Protein AF-A0AAW6JR73-F1 (afdb_monomer_lite)

Structure (mmCIF, N/CA/C/O backbone):
data_AF-A0AAW6JR73-F1
#
_entry.id   AF-A0AAW6JR73-F1
#
loop_
_atom_site.group_PDB
_atom_site.id
_atom_site.type_symbol
_atom_site.label_atom_id
_atom_site.label_alt_id
_atom_site.label_comp_id
_atom_site.label_asym_id
_atom_site.label_entity_id
_atom_site.label_seq_id
_atom_site.pdbx_PDB_ins_code
_atom_site.Cartn_x
_atom_site.Cartn_y
_atom_site.Cartn_z
_atom_site.occupancy
_atom_site.B_iso_or_equiv
_atom_site.auth_seq_id
_atom_site.auth_comp_id
_atom_site.auth_asym_id
_atom_site.auth_atom_id
_atom_site.pdbx_PDB_model_num
ATOM 1 N N . GLY A 1 1 ? 5.413 -15.196 15.367 1.00 49.09 1 GLY A N 1
ATOM 2 C CA . GLY A 1 1 ? 4.104 -15.551 14.800 1.00 49.09 1 GLY A CA 1
ATOM 3 C C . GLY A 1 1 ? 3.311 -14.278 14.696 1.00 49.09 1 GLY A C 1
ATOM 4 O O . GLY A 1 1 ? 3.128 -13.637 15.717 1.00 49.09 1 GLY A O 1
ATOM 5 N N . GLY A 1 2 ? 2.970 -13.871 13.482 1.00 61.78 2 GLY A N 1
ATOM 6 C CA . GLY A 1 2 ? 2.213 -12.661 13.177 1.00 61.78 2 GLY A CA 1
ATOM 7 C C . GLY A 1 2 ? 1.643 -12.784 11.768 1.00 61.78 2 GLY A C 1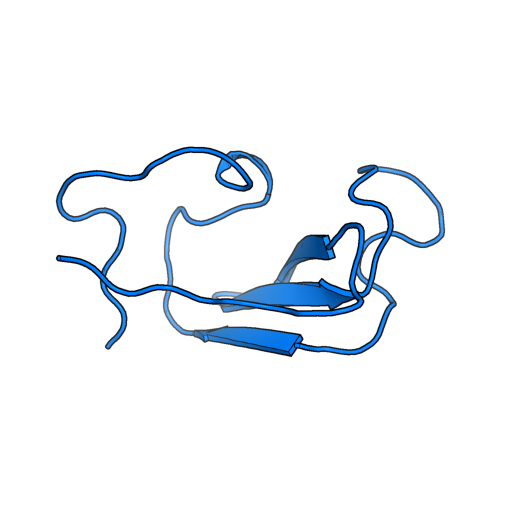
ATOM 8 O O . GLY A 1 2 ? 2.028 -13.706 11.039 1.00 61.78 2 GLY A O 1
ATOM 9 N N . ASP A 1 3 ? 0.740 -11.882 11.403 1.00 63.66 3 ASP A N 1
ATOM 10 C CA . ASP A 1 3 ? 0.080 -11.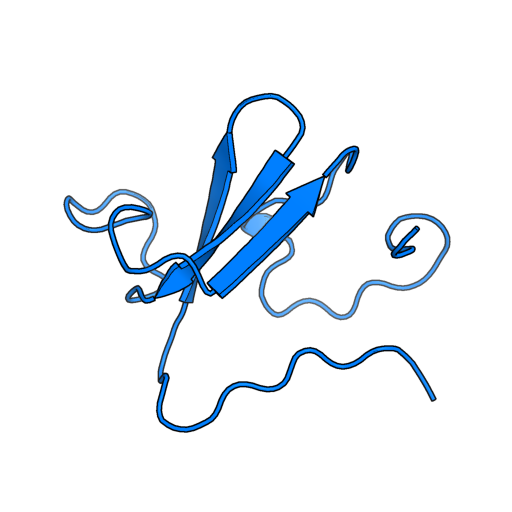917 10.101 1.00 63.66 3 ASP A CA 1
ATOM 11 C C . ASP A 1 3 ? 1.065 -11.572 8.984 1.00 63.66 3 ASP A C 1
ATOM 13 O O . ASP A 1 3 ? 1.860 -10.635 9.091 1.00 63.66 3 ASP A O 1
ATOM 17 N N . LYS A 1 4 ? 1.030 -12.351 7.900 1.00 69.38 4 LYS A N 1
ATOM 18 C CA . LYS A 1 4 ? 1.920 -12.171 6.751 1.00 69.38 4 LYS A CA 1
ATOM 19 C C . LYS A 1 4 ? 1.107 -12.033 5.473 1.00 69.38 4 LYS A C 1
ATOM 21 O O . LYS A 1 4 ? 0.481 -12.990 5.026 1.00 69.38 4 LYS A O 1
ATOM 26 N N . LEU A 1 5 ? 1.211 -10.870 4.836 1.00 73.56 5 LEU A N 1
ATOM 27 C CA . LEU A 1 5 ? 0.833 -10.699 3.437 1.00 73.56 5 LEU A CA 1
ATOM 28 C C . LEU A 1 5 ? 2.027 -11.114 2.572 1.00 73.56 5 LEU A C 1
ATOM 30 O O . LEU A 1 5 ? 3.101 -10.522 2.663 1.00 73.56 5 LEU A O 1
ATOM 34 N N . ASN A 1 6 ? 1.868 -12.172 1.778 1.00 75.81 6 ASN A N 1
ATOM 35 C CA . ASN A 1 6 ? 2.933 -12.708 0.936 1.00 75.81 6 ASN A CA 1
ATOM 36 C C . ASN A 1 6 ? 2.502 -12.694 -0.529 1.00 75.81 6 ASN A C 1
ATOM 38 O O . ASN A 1 6 ? 1.537 -13.360 -0.897 1.00 75.81 6 ASN A O 1
ATOM 42 N N . PHE A 1 7 ? 3.259 -11.986 -1.360 1.00 74.06 7 PHE A N 1
ATOM 43 C CA . PHE A 1 7 ? 3.056 -11.933 -2.804 1.00 74.06 7 PHE A CA 1
ATOM 44 C C . PHE A 1 7 ? 4.218 -12.639 -3.503 1.00 74.06 7 PHE A C 1
ATOM 46 O O . PHE A 1 7 ? 5.357 -12.579 -3.044 1.00 74.06 7 PHE A O 1
ATOM 53 N N . THR A 1 8 ? 3.936 -13.329 -4.606 1.00 85.00 8 THR A N 1
ATOM 54 C CA . THR A 1 8 ? 4.960 -13.980 -5.439 1.00 85.00 8 THR A CA 1
ATOM 55 C C . THR A 1 8 ? 4.890 -13.404 -6.847 1.00 85.00 8 THR A C 1
ATOM 57 O O . THR A 1 8 ? 3.809 -13.055 -7.312 1.00 85.00 8 THR A O 1
ATOM 60 N N . GLY A 1 9 ? 6.041 -13.238 -7.503 1.00 85.88 9 GLY A N 1
ATOM 61 C CA . GLY A 1 9 ? 6.113 -12.652 -8.849 1.00 85.88 9 GLY A CA 1
ATOM 62 C C . GLY A 1 9 ? 5.868 -11.137 -8.924 1.00 85.88 9 GLY A C 1
ATOM 63 O O . GLY A 1 9 ? 5.855 -10.586 -10.018 1.00 85.88 9 GLY A O 1
ATOM 64 N N . ILE A 1 10 ? 5.705 -10.457 -7.786 1.00 84.69 10 ILE A N 1
ATOM 65 C CA . ILE A 1 10 ? 5.538 -9.003 -7.699 1.00 84.69 10 ILE A CA 1
ATOM 66 C C . ILE A 1 10 ? 6.806 -8.430 -7.065 1.00 84.69 10 ILE A C 1
ATOM 68 O O . ILE A 1 10 ? 7.086 -8.706 -5.901 1.00 84.69 10 ILE A O 1
ATOM 72 N N . ALA A 1 11 ? 7.589 -7.682 -7.847 1.00 84.44 11 ALA A N 1
ATOM 73 C CA . ALA A 1 11 ? 8.877 -7.146 -7.403 1.00 84.44 11 ALA A CA 1
ATOM 74 C C . ALA A 1 11 ? 8.719 -5.988 -6.407 1.00 84.44 11 ALA A C 1
ATOM 76 O O . ALA A 1 11 ? 9.465 -5.919 -5.438 1.00 84.44 11 ALA A O 1
ATOM 77 N N . ASN A 1 12 ? 7.733 -5.118 -6.639 1.00 87.25 12 ASN A N 1
ATOM 78 C CA . ASN A 1 12 ? 7.415 -3.958 -5.812 1.00 87.25 12 ASN A CA 1
ATOM 79 C C . ASN A 1 12 ? 5.896 -3.748 -5.764 1.00 87.25 12 ASN A C 1
ATOM 81 O O . ASN A 1 12 ? 5.144 -4.287 -6.580 1.00 87.25 12 ASN A O 1
ATOM 85 N N . PHE A 1 13 ? 5.442 -2.954 -4.803 1.00 89.88 13 PHE A N 1
ATOM 86 C CA . PHE A 1 13 ? 4.050 -2.547 -4.676 1.00 89.88 13 PHE A CA 1
ATOM 87 C C . PHE A 1 13 ? 3.974 -1.080 -4.268 1.00 89.88 13 PHE A C 1
ATOM 89 O O . PHE A 1 13 ? 4.842 -0.572 -3.556 1.00 89.88 13 PHE A O 1
ATOM 96 N N . ASP A 1 14 ? 2.8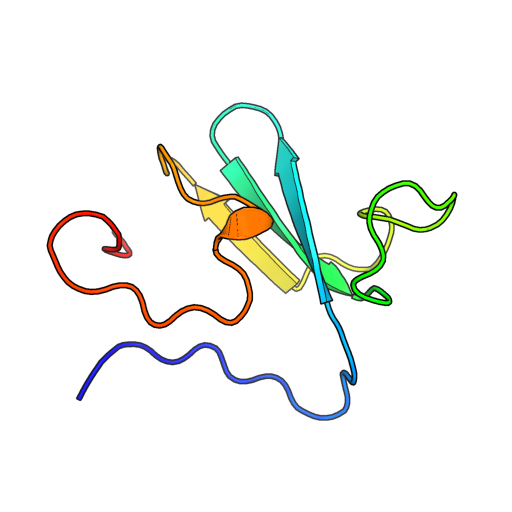96 -0.429 -4.682 1.00 90.75 14 ASP A N 1
ATOM 97 C CA . ASP A 1 14 ? 2.563 0.915 -4.238 1.00 90.75 14 ASP A CA 1
ATOM 98 C C . ASP A 1 14 ? 1.578 0.831 -3.081 1.00 90.75 14 ASP A C 1
ATOM 100 O O . ASP A 1 14 ? 0.638 0.029 -3.092 1.00 90.75 14 ASP A O 1
ATOM 104 N N . VAL A 1 15 ? 1.776 1.695 -2.092 1.00 89.31 15 VAL A N 1
ATOM 105 C CA . VAL A 1 15 ? 0.868 1.849 -0.957 1.00 89.31 15 VAL A CA 1
ATOM 106 C C . VAL A 1 15 ? 0.296 3.257 -1.013 1.00 89.31 15 VAL A C 1
ATOM 108 O O . VAL A 1 15 ? 1.040 4.230 -0.974 1.00 89.31 15 VAL A O 1
ATOM 111 N N . THR A 1 16 ? -1.021 3.389 -1.116 1.00 87.62 16 THR A N 1
ATOM 112 C CA . THR A 1 16 ? -1.688 4.696 -1.212 1.00 87.62 16 THR A CA 1
ATOM 113 C C . THR A 1 16 ? -2.925 4.746 -0.329 1.00 87.62 16 THR A C 1
ATOM 115 O O . THR A 1 16 ? -3.530 3.714 -0.046 1.00 87.62 16 THR A O 1
ATOM 118 N N . THR A 1 17 ? -3.311 5.936 0.118 1.00 87.75 17 THR A N 1
ATOM 119 C CA . THR A 1 17 ? -4.529 6.141 0.904 1.00 87.75 17 THR A CA 1
ATOM 120 C C . THR A 1 17 ? -5.662 6.632 0.006 1.00 87.75 17 THR A C 1
ATOM 122 O O . THR A 1 17 ? -5.489 7.529 -0.816 1.00 87.75 17 THR A O 1
ATOM 125 N N . LEU A 1 18 ? -6.847 6.041 0.163 1.00 86.50 18 LEU A N 1
ATOM 126 C CA . LEU A 1 18 ? -8.077 6.484 -0.491 1.00 86.50 18 LEU A CA 1
ATOM 127 C C . LEU A 1 18 ? -9.187 6.574 0.556 1.00 86.50 18 LEU A C 1
ATOM 129 O O . LEU A 1 18 ? -9.677 5.560 1.056 1.00 86.50 18 LEU A O 1
ATOM 133 N N . GLY A 1 19 ? -9.570 7.802 0.908 1.00 86.25 19 GLY A N 1
ATOM 134 C CA . GLY A 1 19 ? -10.456 8.039 2.046 1.00 86.25 19 GLY A CA 1
ATOM 135 C C . GLY A 1 19 ? -9.838 7.499 3.341 1.00 86.25 19 GLY A C 1
ATOM 136 O O . GLY A 1 19 ? -8.726 7.874 3.698 1.00 86.25 19 GLY A O 1
ATOM 137 N N . THR A 1 20 ? -10.553 6.605 4.027 1.00 83.25 20 THR A N 1
ATOM 138 C CA . THR A 1 20 ? -10.113 5.937 5.271 1.00 83.25 20 THR A CA 1
ATOM 139 C C . THR A 1 20 ? -9.462 4.570 5.041 1.00 83.25 20 THR A C 1
ATOM 141 O O . THR A 1 20 ? -9.252 3.816 5.991 1.00 83.25 20 THR A O 1
ATOM 144 N N . SER A 1 21 ? -9.200 4.212 3.783 1.00 84.50 21 SER A N 1
ATOM 145 C CA . SER A 1 21 ? -8.613 2.923 3.421 1.00 84.50 21 SER A CA 1
ATOM 146 C C . SER A 1 21 ? -7.188 3.086 2.918 1.00 84.50 21 SER A C 1
ATOM 148 O O . SER A 1 21 ? -6.863 4.078 2.259 1.00 84.50 21 SER A O 1
ATOM 150 N N . THR A 1 22 ? -6.370 2.065 3.148 1.00 87.88 22 THR A N 1
ATOM 151 C CA . THR A 1 22 ? -5.052 1.934 2.527 1.00 87.88 22 THR A CA 1
ATOM 152 C C . THR A 1 22 ? -5.092 0.842 1.475 1.00 87.88 22 THR A C 1
ATOM 154 O O . THR A 1 22 ? -5.541 -0.277 1.712 1.00 87.88 22 THR A O 1
ATOM 157 N N . LEU A 1 23 ? -4.635 1.187 0.282 1.00 90.00 23 LEU A N 1
ATOM 158 C CA . LEU A 1 23 ? -4.629 0.333 -0.888 1.00 90.00 23 LEU A CA 1
ATOM 159 C C . LEU A 1 23 ? -3.198 -0.118 -1.146 1.00 90.00 23 LEU A C 1
ATOM 161 O O . LEU A 1 23 ? -2.302 0.719 -1.262 1.00 90.00 23 LEU A O 1
ATOM 165 N N . ILE A 1 24 ? -3.006 -1.427 -1.275 1.00 90.44 24 ILE A N 1
ATOM 166 C CA . ILE A 1 24 ? -1.762 -2.025 -1.761 1.00 90.44 24 ILE A CA 1
ATOM 167 C C . ILE A 1 24 ? -2.020 -2.475 -3.192 1.00 90.44 24 ILE A C 1
ATOM 169 O O . ILE A 1 24 ? -2.948 -3.249 -3.453 1.00 90.44 24 ILE A O 1
ATOM 173 N N . ARG A 1 25 ? -1.228 -1.963 -4.129 1.00 92.50 25 ARG A N 1
ATOM 174 C CA . ARG A 1 25 ? -1.408 -2.174 -5.568 1.00 92.50 25 ARG A CA 1
ATOM 175 C C . ARG A 1 25 ? -0.104 -2.633 -6.207 1.00 92.50 25 ARG A C 1
ATOM 177 O O . ARG A 1 25 ? 0.972 -2.331 -5.700 1.00 92.50 25 ARG A O 1
ATOM 184 N N . VAL A 1 26 ? -0.197 -3.342 -7.330 1.00 93.31 26 VAL A N 1
ATOM 185 C CA . VAL A 1 26 ? 0.971 -3.604 -8.186 1.00 93.31 26 VAL A CA 1
ATOM 186 C C . VAL A 1 26 ? 1.565 -2.261 -8.607 1.00 93.31 26 VAL A C 1
ATOM 188 O O . VAL A 1 26 ? 0.826 -1.391 -9.063 1.00 93.31 26 VAL A O 1
ATOM 191 N N . GLY A 1 27 ? 2.875 -2.103 -8.456 1.00 91.75 27 GLY A N 1
ATOM 192 C CA . GLY A 1 27 ? 3.560 -0.844 -8.726 1.00 91.75 27 GLY A CA 1
ATOM 193 C C . GLY A 1 27 ? 5.073 -0.999 -8.695 1.00 91.75 27 GLY A C 1
ATOM 194 O O . GLY A 1 27 ? 5.587 -2.117 -8.626 1.00 91.75 27 GLY A O 1
ATOM 195 N N . ASP A 1 28 ? 5.786 0.119 -8.757 1.00 89.56 28 ASP A N 1
ATOM 196 C CA . ASP A 1 28 ? 7.249 0.150 -8.688 1.00 89.56 28 ASP A CA 1
ATOM 197 C C . ASP A 1 28 ? 7.782 0.626 -7.330 1.00 89.56 28 ASP A C 1
ATOM 199 O O . ASP A 1 28 ? 8.988 0.550 -7.094 1.00 89.56 28 ASP A O 1
ATOM 203 N N . GLY A 1 29 ? 6.898 1.037 -6.415 1.00 87.62 29 GLY A N 1
ATOM 204 C CA . GLY A 1 29 ? 7.252 1.536 -5.091 1.00 87.62 29 GLY A CA 1
ATOM 205 C C . GLY A 1 29 ? 7.813 2.960 -5.108 1.00 87.62 29 GLY A C 1
ATOM 206 O O . GLY A 1 29 ? 8.277 3.438 -4.070 1.00 87.62 29 GLY A O 1
ATOM 207 N N . ILE A 1 30 ? 7.789 3.654 -6.254 1.00 88.25 30 ILE A N 1
ATOM 208 C CA . ILE A 1 30 ? 8.367 4.991 -6.415 1.00 88.25 30 ILE A CA 1
ATOM 209 C C . ILE A 1 30 ? 7.259 6.040 -6.307 1.00 88.25 30 ILE A C 1
ATOM 211 O O . ILE A 1 30 ? 6.525 6.325 -7.252 1.00 88.25 30 ILE A O 1
ATOM 215 N N . GLY A 1 31 ? 7.165 6.669 -5.134 1.00 88.69 31 GLY A N 1
ATOM 216 C CA . GLY A 1 31 ? 6.232 7.771 -4.909 1.00 88.69 31 GLY A CA 1
ATOM 217 C C . GLY A 1 31 ? 6.486 8.963 -5.841 1.00 88.69 31 GLY A C 1
ATOM 218 O O . GLY A 1 31 ? 7.628 9.359 -6.068 1.00 88.69 31 GLY A O 1
ATOM 219 N N . GLY A 1 32 ? 5.408 9.569 -6.345 1.00 87.12 32 GLY A N 1
ATOM 220 C CA . GLY A 1 32 ? 5.457 10.812 -7.128 1.00 87.12 32 GLY A CA 1
ATOM 221 C C . GLY A 1 32 ? 5.695 10.642 -8.632 1.00 87.12 32 GLY A C 1
ATOM 222 O O . GLY A 1 32 ? 5.773 11.644 -9.341 1.00 87.12 32 GLY A O 1
ATOM 223 N N . ASN A 1 33 ? 5.783 9.410 -9.140 1.00 91.75 33 ASN A N 1
ATOM 224 C CA . 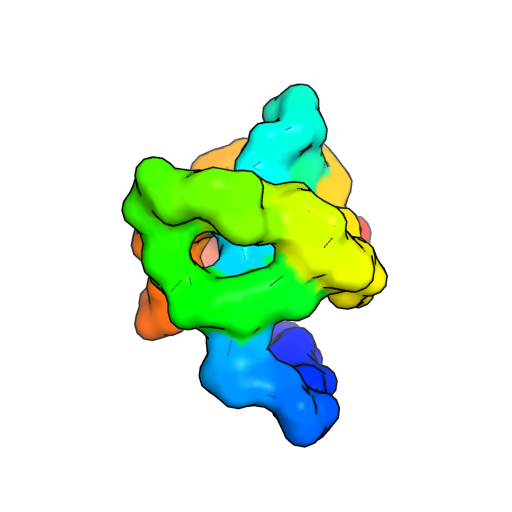ASN A 1 33 ? 5.779 9.155 -10.579 1.00 91.75 33 ASN A CA 1
ATOM 225 C C . ASN A 1 33 ? 4.338 9.048 -11.137 1.00 91.75 33 ASN A C 1
ATOM 227 O O . ASN A 1 33 ? 3.359 8.984 -10.397 1.00 91.75 33 ASN A O 1
ATOM 231 N N . SER A 1 34 ? 4.210 9.022 -12.468 1.00 92.81 34 SER A N 1
ATOM 232 C CA . SER A 1 34 ? 2.917 8.924 -13.176 1.00 92.81 34 SER A CA 1
ATOM 233 C C . SER A 1 34 ? 2.163 7.607 -12.906 1.00 92.81 34 SER A C 1
ATOM 235 O O . SER A 1 34 ? 0.933 7.563 -12.942 1.00 92.81 34 SER A O 1
ATOM 237 N N . GLY A 1 35 ? 2.891 6.522 -12.623 1.00 91.81 35 GLY A N 1
ATOM 238 C CA . GLY A 1 35 ? 2.324 5.184 -12.436 1.00 91.81 35 GLY A CA 1
ATOM 239 C C . GLY A 1 35 ? 1.822 4.891 -11.020 1.00 91.81 35 GLY A C 1
ATOM 240 O O . GLY A 1 35 ? 1.024 3.967 -10.850 1.00 91.81 35 GLY A O 1
ATOM 241 N N . PHE A 1 36 ? 2.245 5.679 -10.029 1.00 93.00 36 PHE A N 1
ATOM 242 C CA . PHE A 1 36 ? 2.065 5.366 -8.617 1.00 93.00 36 PHE A CA 1
ATOM 243 C C . PHE A 1 36 ? 0.591 5.201 -8.234 1.00 93.00 36 PHE A C 1
ATOM 245 O O . PHE A 1 36 ? -0.226 6.109 -8.401 1.00 93.00 36 PHE A O 1
ATOM 252 N N . GLY A 1 37 ? 0.246 4.040 -7.681 1.00 91.94 37 GLY A N 1
ATOM 253 C CA . GLY A 1 37 ? -1.091 3.753 -7.159 1.00 91.94 37 GLY A CA 1
ATOM 254 C C . GLY A 1 37 ? -2.161 3.478 -8.223 1.00 91.94 37 GLY A C 1
ATOM 255 O O . GLY A 1 37 ? -3.338 3.379 -7.871 1.00 91.94 37 GLY A O 1
ATOM 256 N N . ASN A 1 38 ? -1.784 3.308 -9.494 1.00 94.38 38 ASN A N 1
ATOM 257 C CA . ASN A 1 38 ? -2.725 3.050 -10.595 1.00 94.38 38 ASN A CA 1
ATOM 258 C C . ASN A 1 38 ? -2.767 1.586 -11.060 1.00 94.38 38 ASN A C 1
ATOM 260 O O . ASN A 1 38 ? -3.629 1.220 -11.858 1.00 94.38 38 ASN A O 1
ATOM 264 N N . GLY A 1 39 ? -1.867 0.731 -10.567 1.00 91.81 39 GLY A N 1
ATOM 265 C CA . GLY A 1 39 ? -1.858 -0.687 -10.916 1.00 91.81 39 GLY A CA 1
ATOM 266 C C . GLY A 1 39 ? -2.985 -1.503 -10.273 1.00 91.81 39 GLY A C 1
ATOM 267 O O . GLY A 1 39 ? -3.839 -1.001 -9.526 1.00 91.81 39 GLY A O 1
ATOM 268 N N . GLN A 1 40 ? -2.973 -2.806 -10.571 1.00 93.62 40 GLN A N 1
ATOM 269 C CA . GLN A 1 40 ? -3.950 -3.766 -10.058 1.00 93.62 40 GLN A CA 1
ATOM 270 C C . GLN A 1 40 ? -4.003 -3.730 -8.526 1.00 93.62 40 GLN A C 1
ATOM 272 O O . GLN A 1 40 ? -2.973 -3.793 -7.858 1.00 93.62 40 GLN A O 1
ATOM 277 N N . LEU A 1 41 ? -5.215 -3.669 -7.972 1.00 91.50 41 LEU A N 1
ATOM 278 C CA . LEU A 1 41 ? -5.444 -3.751 -6.534 1.00 91.50 41 LEU A CA 1
ATOM 279 C C . LEU A 1 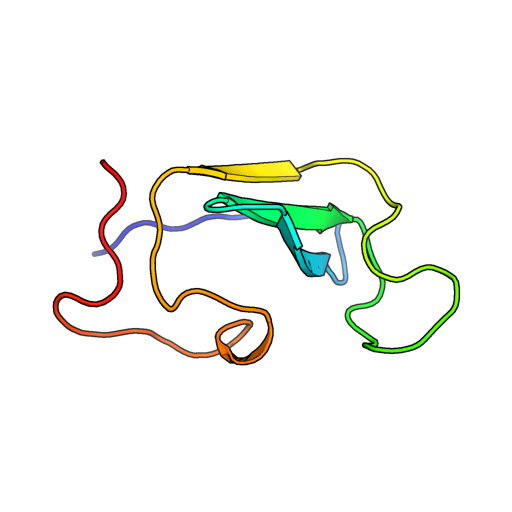41 ? -5.149 -5.162 -6.017 1.00 91.50 41 LEU A C 1
ATOM 281 O O . LEU A 1 41 ? -5.684 -6.137 -6.541 1.00 91.50 41 LEU A O 1
ATOM 285 N N . LEU A 1 42 ? -4.310 -5.249 -4.985 1.00 89.19 42 LEU A N 1
ATOM 286 C CA . LEU A 1 42 ? -3.947 -6.499 -4.318 1.00 89.19 42 LEU A CA 1
ATOM 287 C C . LEU A 1 42 ? -4.648 -6.626 -2.966 1.00 89.19 42 LEU A C 1
ATOM 289 O O . LEU A 1 42 ? -5.159 -7.693 -2.639 1.00 89.19 42 LEU A O 1
ATOM 293 N N . VAL A 1 43 ? -4.672 -5.541 -2.184 1.00 87.81 43 VAL A N 1
ATOM 294 C CA . VAL A 1 43 ? -5.275 -5.498 -0.844 1.00 87.81 43 VAL A CA 1
ATOM 295 C C . VAL A 1 43 ? -5.922 -4.139 -0.607 1.00 87.81 43 VAL A C 1
ATOM 297 O O . VAL A 1 43 ? -5.336 -3.104 -0.929 1.00 87.81 43 VAL A O 1
ATOM 300 N N . THR A 1 44 ? -7.094 -4.154 0.025 1.00 86.31 44 THR A N 1
ATOM 301 C CA . THR A 1 44 ? -7.682 -2.985 0.687 1.00 86.31 44 THR A CA 1
ATOM 302 C C . THR A 1 44 ? -7.668 -3.230 2.187 1.00 86.31 44 THR A C 1
ATOM 304 O O . THR A 1 44 ? -8.268 -4.192 2.661 1.00 86.31 44 THR A O 1
ATOM 307 N N . LEU A 1 45 ? -6.998 -2.355 2.928 1.00 81.81 45 LEU A N 1
ATOM 308 C CA . LEU A 1 45 ? -7.096 -2.272 4.378 1.00 81.81 45 LEU A CA 1
ATOM 309 C C . LEU A 1 45 ? -8.115 -1.183 4.706 1.00 81.81 45 LEU A C 1
ATOM 311 O O . LEU A 1 45 ? -7.880 -0.011 4.417 1.00 81.81 45 LEU A O 1
ATOM 315 N N . SER A 1 46 ? -9.258 -1.570 5.261 1.00 81.00 46 SER A N 1
ATOM 316 C CA . SER A 1 46 ? -10.364 -0.654 5.559 1.00 81.00 46 SER A CA 1
ATOM 317 C C . SER A 1 46 ? -10.355 -0.247 7.029 1.00 81.00 46 SER A C 1
ATOM 319 O O . SER A 1 46 ? -10.033 -1.053 7.895 1.00 81.00 46 SER A O 1
ATOM 321 N N . GLY A 1 47 ? -10.749 0.995 7.324 1.00 71.69 47 GLY A N 1
ATOM 322 C CA . GLY A 1 47 ? -10.860 1.471 8.708 1.00 71.69 47 GLY A CA 1
ATOM 323 C C . GLY A 1 47 ? -9.515 1.636 9.421 1.00 71.69 47 GLY A C 1
ATOM 324 O O . GLY A 1 47 ? -9.472 1.704 10.646 1.00 71.69 47 GLY A O 1
ATOM 325 N N . THR A 1 48 ? -8.414 1.707 8.672 1.00 68.69 48 THR A N 1
ATOM 326 C CA . THR A 1 48 ? -7.078 1.912 9.230 1.00 68.69 48 THR A CA 1
ATOM 327 C C . THR A 1 48 ? -6.798 3.397 9.432 1.00 68.69 48 THR A C 1
ATOM 329 O O . THR A 1 48 ? -7.011 4.199 8.524 1.00 68.69 48 THR A O 1
ATOM 332 N N . SER A 1 49 ? -6.240 3.768 10.585 1.00 66.69 49 SER A N 1
ATOM 333 C CA . SER A 1 49 ? -5.667 5.102 10.807 1.00 66.69 49 SER A CA 1
ATOM 334 C C . SER A 1 49 ? -4.156 4.967 10.997 1.00 66.69 49 SER A C 1
ATOM 336 O O . SER A 1 49 ? -3.716 4.189 11.840 1.00 66.69 49 SER A O 1
ATOM 338 N N . GLY A 1 50 ? -3.363 5.703 10.217 1.00 67.19 50 GLY A N 1
ATOM 339 C CA . GLY A 1 50 ? -1.905 5.762 10.384 1.00 67.19 50 GLY A CA 1
ATOM 340 C C . GLY A 1 50 ? -1.082 4.730 9.604 1.00 67.19 50 GLY A C 1
ATOM 341 O O . GLY A 1 50 ? 0.135 4.874 9.578 1.00 67.19 50 GLY A O 1
ATOM 342 N N . PHE A 1 51 ? -1.695 3.753 8.921 1.00 71.31 51 PHE A N 1
ATOM 343 C CA . PHE A 1 51 ? -0.978 2.891 7.970 1.00 71.31 51 PHE A CA 1
ATOM 344 C C . PHE A 1 51 ? -0.927 3.551 6.585 1.00 71.31 51 PHE A C 1
ATOM 346 O O . PHE A 1 51 ? -1.944 3.681 5.909 1.00 71.31 51 PHE A O 1
ATOM 353 N N . THR A 1 52 ? 0.256 3.982 6.164 1.00 73.44 52 THR A N 1
ATOM 354 C CA . THR A 1 52 ? 0.520 4.743 4.933 1.00 73.44 52 THR A CA 1
ATOM 355 C C . THR A 1 52 ? 1.709 4.153 4.169 1.00 73.44 52 THR A C 1
ATOM 357 O O . THR A 1 52 ? 2.326 3.184 4.614 1.00 73.44 52 THR A O 1
ATOM 360 N N . SER A 1 53 ? 2.085 4.753 3.035 1.00 70.88 53 SER A N 1
ATOM 361 C CA . SER A 1 53 ? 3.299 4.374 2.297 1.00 70.88 53 SER A CA 1
ATOM 362 C C . SER A 1 53 ? 4.575 4.445 3.124 1.00 70.88 53 SER A C 1
ATOM 364 O O . SER A 1 53 ? 5.476 3.643 2.906 1.00 70.88 53 SER A O 1
ATOM 366 N N . ALA A 1 54 ? 4.639 5.333 4.118 1.00 74.69 54 ALA A N 1
ATOM 367 C CA . ALA A 1 54 ? 5.781 5.428 5.022 1.00 74.69 54 ALA A CA 1
ATOM 368 C C . ALA A 1 54 ? 5.970 4.171 5.888 1.00 74.69 54 ALA A C 1
ATOM 370 O O . ALA A 1 54 ? 7.041 3.969 6.448 1.00 74.69 54 ALA A O 1
ATOM 371 N N . ASN A 1 55 ? 4.943 3.327 6.008 1.00 73.62 55 ASN A N 1
ATOM 372 C CA . ASN A 1 55 ? 5.004 2.079 6.760 1.00 73.62 55 ASN A CA 1
ATOM 373 C C . ASN A 1 55 ? 5.385 0.877 5.885 1.00 73.62 55 ASN A C 1
ATOM 375 O O . ASN A 1 55 ? 5.639 -0.205 6.418 1.00 73.62 55 ASN A O 1
ATOM 379 N N . ALA A 1 56 ? 5.441 1.044 4.560 1.00 64.88 56 ALA A N 1
ATOM 380 C CA . ALA A 1 56 ? 5.893 -0.005 3.660 1.00 64.88 56 ALA A CA 1
ATOM 381 C C . ALA A 1 56 ? 7.361 -0.348 3.972 1.00 64.88 56 ALA A C 1
ATOM 383 O O . ALA A 1 56 ? 8.219 0.531 3.992 1.00 64.88 56 ALA A O 1
ATOM 384 N N . ASN A 1 57 ? 7.644 -1.633 4.212 1.00 65.25 57 ASN A N 1
ATOM 385 C CA . ASN A 1 57 ? 8.962 -2.180 4.581 1.00 65.25 57 ASN A CA 1
ATOM 386 C C . ASN A 1 57 ? 9.434 -1.919 6.024 1.00 65.25 57 ASN A C 1
ATOM 388 O O . ASN A 1 57 ? 10.591 -2.196 6.344 1.00 65.25 57 ASN A O 1
ATOM 392 N N . ILE A 1 58 ? 8.556 -1.449 6.914 1.00 66.12 58 ILE A N 1
ATOM 393 C CA . ILE A 1 58 ? 8.848 -1.325 8.348 1.00 66.12 58 ILE A CA 1
ATOM 394 C C . ILE A 1 58 ? 8.096 -2.419 9.111 1.00 66.12 58 ILE A C 1
ATOM 396 O O . ILE A 1 58 ? 6.898 -2.614 8.915 1.00 66.12 58 ILE A O 1
ATOM 400 N N . ASN A 1 59 ? 8.782 -3.113 10.024 1.00 61.12 59 ASN A N 1
ATOM 401 C CA . ASN A 1 59 ? 8.106 -3.984 10.983 1.00 61.12 59 ASN A CA 1
ATOM 402 C C . ASN A 1 59 ? 7.346 -3.118 11.996 1.00 61.12 59 ASN A C 1
ATOM 404 O O . ASN A 1 59 ? 7.962 -2.429 12.811 1.00 61.12 59 ASN A O 1
ATOM 408 N N . LEU A 1 60 ? 6.016 -3.146 11.943 1.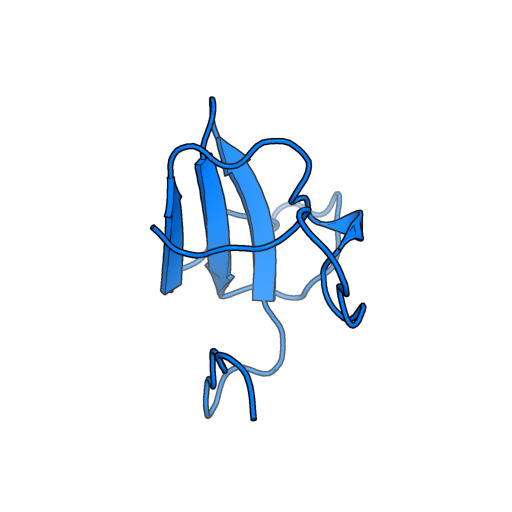00 60.47 60 LEU A N 1
ATOM 409 C CA . LEU A 1 60 ? 5.167 -2.451 12.907 1.00 60.47 60 LEU A CA 1
ATOM 410 C C . LEU A 1 60 ? 4.919 -3.354 14.120 1.00 60.47 60 LEU A C 1
ATOM 412 O O . LEU A 1 60 ? 4.470 -4.488 13.972 1.00 60.47 60 LEU A O 1
ATOM 416 N N . PHE A 1 61 ? 5.200 -2.846 15.320 1.00 59.41 61 PHE A N 1
ATOM 417 C CA . PHE A 1 61 ? 4.938 -3.530 16.589 1.00 59.41 61 PHE A CA 1
ATOM 418 C C . PHE A 1 61 ? 3.999 -2.682 17.463 1.00 59.41 61 PHE A C 1
ATOM 420 O O . PHE A 1 61 ? 4.090 -1.455 17.460 1.00 59.41 61 PHE A O 1
ATOM 427 N N . GLY A 1 62 ? 3.123 -3.328 18.243 1.00 60.47 62 GLY A N 1
ATOM 428 C CA . GLY A 1 62 ? 2.133 -2.658 19.104 1.00 60.47 62 GLY A CA 1
ATOM 429 C C . GLY A 1 62 ? 0.801 -2.343 18.402 1.00 60.47 62 GLY A C 1
ATOM 430 O O . GLY A 1 62 ? 0.604 -2.702 17.245 1.00 60.47 62 GLY A O 1
ATOM 431 N N . GLY A 1 63 ? -0.127 -1.673 19.104 1.00 54.88 63 GLY A N 1
ATOM 432 C CA . GLY A 1 63 ? -1.530 -1.435 18.695 1.00 54.88 63 GLY A CA 1
ATOM 433 C C . GLY A 1 63 ? -1.770 -0.580 17.438 1.00 54.88 63 GLY A C 1
ATOM 434 O O . GLY A 1 63 ? -2.885 -0.121 17.224 1.00 54.88 63 GLY A O 1
ATOM 435 N N . ALA A 1 64 ? -0.744 -0.352 16.618 1.00 51.91 64 ALA A N 1
ATOM 436 C CA . ALA A 1 64 ? -0.827 0.373 15.353 1.00 51.91 64 ALA A CA 1
ATOM 437 C C . ALA A 1 64 ? -1.209 -0.523 14.157 1.00 51.91 64 ALA A C 1
ATOM 439 O O . ALA A 1 64 ? -1.489 -0.001 13.080 1.00 51.91 64 ALA A O 1
ATOM 440 N N . PHE A 1 65 ? -1.212 -1.854 14.314 1.00 53.72 65 PHE A N 1
ATOM 441 C CA . PHE A 1 65 ? -1.514 -2.774 13.216 1.00 53.72 65 PHE A CA 1
ATOM 442 C C . PHE A 1 65 ? -2.279 -4.011 13.705 1.00 53.72 65 PHE A C 1
ATOM 444 O O . PHE A 1 65 ? -1.690 -4.974 14.190 1.00 53.72 65 PHE A O 1
ATOM 451 N N . LEU A 1 66 ? -3.605 -3.965 13.587 1.00 51.81 66 LEU A N 1
ATOM 452 C CA . LEU A 1 66 ? -4.496 -5.114 13.731 1.00 51.81 66 LEU A CA 1
ATOM 453 C C . LEU A 1 66 ? -5.367 -5.165 12.474 1.00 51.81 66 LEU A C 1
ATOM 455 O O . LEU A 1 66 ? -6.013 -4.170 12.141 1.00 51.81 66 LEU A O 1
ATOM 459 N N . PHE A 1 67 ? -5.380 -6.304 11.778 1.00 49.75 67 PHE A N 1
ATOM 460 C CA . PHE A 1 67 ? -6.507 -6.624 10.909 1.00 49.75 67 PHE A CA 1
ATOM 461 C C . PHE A 1 67 ? -7.727 -6.831 11.817 1.00 49.75 67 PHE A C 1
ATOM 463 O O . PHE A 1 67 ? -7.620 -7.531 12.825 1.00 49.75 67 PHE A O 1
ATOM 470 N N . ASN A 1 68 ? -8.856 -6.210 11.486 1.00 46.25 68 ASN A N 1
ATOM 471 C CA . ASN A 1 68 ? -10.162 -6.644 11.980 1.00 46.25 68 ASN A CA 1
ATOM 472 C C . ASN A 1 68 ? -10.895 -7.330 10.833 1.00 46.25 68 ASN A C 1
ATOM 474 O O . ASN A 1 68 ? -10.886 -6.732 9.731 1.00 46.25 68 ASN A O 1
#

Sequence (68 aa):
GGDKLNFTGIANFDVTTLGTSTLIRVGDGIGGNSGFGNGQLLVTLSGTSGFTSANANINLFGGAFLFN

Foldseek 3Di:
DDDDDDDPPQPDWAWADDPQKIWTFRDDLDPPDPTHPVHHTDDIQHNADPDTSVCVPPDDDDPNDDRD

pLDDT: mean 78.1, std 13.74, range [46.25, 94.38]

Radius of gyration: 11.96 Å; chains: 1; bounding box: 20×26×32 Å

Secondary structure (DSSP, 8-state):
-------SS---EEEEEETTEEEEEES-S-TTSTTTT-S-EEEEE-S-SS--GGGTT----STT----